Protein AF-C0XTW1-F1 (afdb_monomer)

Structure (mmCIF, N/CA/C/O backbone):
data_AF-C0XTW1-F1
#
_entry.id   AF-C0XTW1-F1
#
loop_
_atom_site.group_PDB
_atom_site.id
_atom_site.type_symbol
_atom_site.label_atom_id
_atom_site.label_alt_id
_atom_site.label_comp_id
_atom_site.label_asym_id
_atom_site.label_entity_id
_atom_site.label_seq_id
_atom_site.pdbx_PDB_ins_code
_atom_site.Cartn_x
_atom_site.Cartn_y
_atom_site.Cartn_z
_atom_site.occupancy
_atom_site.B_iso_or_equiv
_atom_site.auth_seq_id
_atom_site.auth_comp_id
_atom_site.auth_asym_id
_atom_site.auth_atom_id
_atom_site.pdbx_PDB_model_num
ATOM 1 N N . MET A 1 1 ? 3.969 61.087 -33.925 1.00 39.50 1 MET A N 1
ATOM 2 C CA . MET A 1 1 ? 4.860 59.947 -34.225 1.00 39.50 1 MET A CA 1
ATOM 3 C C . MET A 1 1 ? 5.108 59.195 -32.932 1.00 39.50 1 MET A C 1
ATOM 5 O O . MET A 1 1 ? 5.561 59.823 -31.987 1.00 39.50 1 MET A O 1
ATOM 9 N N . SER A 1 2 ? 4.788 57.895 -32.955 1.00 37.03 2 SER A N 1
ATOM 10 C CA . SER A 1 2 ? 5.039 56.852 -31.941 1.00 37.03 2 SER A CA 1
ATOM 11 C C . SER A 1 2 ? 4.269 56.930 -30.606 1.00 37.03 2 SER A C 1
ATOM 13 O O . SER A 1 2 ? 4.090 58.018 -30.072 1.00 37.03 2 SER A O 1
ATOM 15 N N . PRO A 1 3 ? 3.944 55.782 -29.978 1.00 45.00 3 PRO A N 1
ATOM 16 C CA . PRO A 1 3 ? 3.458 54.539 -30.582 1.00 45.00 3 PRO A CA 1
ATOM 17 C C . PRO A 1 3 ? 2.260 53.917 -29.828 1.00 45.00 3 PRO A C 1
ATOM 19 O O . PRO A 1 3 ? 1.837 54.351 -28.760 1.00 45.00 3 PRO A O 1
ATOM 22 N N . GLN A 1 4 ? 1.724 52.876 -30.456 1.00 43.25 4 GLN A N 1
ATOM 23 C CA . GLN A 1 4 ? 0.600 52.034 -30.071 1.00 43.25 4 GLN A CA 1
ATOM 24 C C . GLN A 1 4 ? 1.083 50.763 -29.327 1.00 43.25 4 GLN A C 1
ATOM 26 O O . GLN A 1 4 ? 2.192 50.302 -29.579 1.00 43.25 4 GLN A O 1
ATOM 31 N N . LEU A 1 5 ? 0.163 50.152 -28.563 1.00 43.25 5 LEU A N 1
ATOM 32 C CA . LEU A 1 5 ? 0.040 48.720 -28.200 1.00 43.25 5 LEU A CA 1
ATOM 33 C C . LEU A 1 5 ? 0.894 48.116 -27.058 1.00 43.25 5 LEU A C 1
ATOM 35 O O . LEU A 1 5 ? 2.049 47.751 -27.221 1.00 43.25 5 LEU A O 1
ATOM 39 N N . SER A 1 6 ? 0.190 47.891 -25.939 1.00 51.31 6 SER A N 1
ATOM 40 C CA . SER A 1 6 ? -0.142 46.579 -25.344 1.00 51.31 6 SER A CA 1
ATOM 41 C C . SER A 1 6 ? 0.970 45.550 -25.108 1.00 51.31 6 SER A C 1
ATOM 43 O O . SER A 1 6 ? 1.448 44.931 -26.049 1.00 51.31 6 SER A O 1
ATOM 45 N N . ALA A 1 7 ? 1.233 45.257 -23.829 1.00 46.78 7 ALA A N 1
ATOM 46 C CA . ALA A 1 7 ? 1.407 43.898 -23.297 1.00 46.78 7 ALA A CA 1
ATOM 47 C C . ALA A 1 7 ? 1.604 43.971 -21.772 1.00 46.78 7 ALA A C 1
ATOM 49 O O . ALA A 1 7 ? 2.715 43.871 -21.260 1.00 46.78 7 ALA A O 1
ATOM 50 N N . GLY A 1 8 ? 0.512 44.165 -21.030 1.00 45.69 8 GLY A N 1
ATOM 51 C CA . GLY A 1 8 ? 0.491 43.872 -19.600 1.00 45.69 8 GLY A CA 1
ATOM 52 C C . GLY A 1 8 ? 0.336 42.368 -19.408 1.00 45.69 8 GLY A C 1
ATOM 53 O O . GLY A 1 8 ? -0.778 41.891 -19.224 1.00 45.69 8 GLY A O 1
ATOM 54 N N . VAL A 1 9 ? 1.429 41.611 -19.516 1.00 49.22 9 VAL A N 1
ATOM 55 C CA . VAL A 1 9 ? 1.447 40.234 -19.012 1.00 49.22 9 VAL A CA 1
ATOM 56 C C . VAL A 1 9 ? 1.849 40.321 -17.549 1.00 49.22 9 VAL A C 1
ATOM 58 O O . VAL A 1 9 ? 3.019 40.508 -17.221 1.00 49.22 9 VAL A O 1
ATOM 61 N N . ASP A 1 10 ? 0.847 40.252 -16.680 1.00 49.41 10 ASP A N 1
ATOM 62 C CA . ASP A 1 10 ? 1.043 40.170 -15.241 1.00 49.41 10 ASP A CA 1
ATOM 63 C C . ASP A 1 10 ? 1.753 38.846 -14.910 1.00 49.41 10 ASP A C 1
ATOM 65 O O . ASP A 1 10 ? 1.217 37.750 -15.131 1.00 49.41 10 ASP A O 1
ATOM 69 N N . LEU A 1 11 ? 2.982 38.964 -14.399 1.00 47.16 11 LEU A N 1
ATOM 70 C CA . LEU A 1 11 ? 3.856 37.861 -13.991 1.00 47.16 11 LEU A CA 1
ATOM 71 C C . LEU A 1 11 ? 3.196 36.966 -12.918 1.00 47.16 11 LEU A C 1
ATOM 73 O O . LEU A 1 11 ? 3.634 35.835 -12.706 1.00 47.16 11 LEU A O 1
ATOM 77 N N . ALA A 1 12 ? 2.112 37.427 -12.282 1.00 50.22 12 ALA A N 1
ATOM 78 C CA . ALA A 1 12 ? 1.307 36.651 -11.342 1.00 50.22 12 ALA A CA 1
ATOM 79 C C . ALA A 1 12 ? 0.517 35.492 -11.989 1.00 50.22 12 ALA A C 1
ATOM 81 O O . ALA A 1 12 ? 0.103 34.569 -11.289 1.00 50.22 12 ALA A O 1
ATOM 82 N N . THR A 1 13 ? 0.331 35.485 -13.315 1.00 48.66 13 THR A N 1
ATOM 83 C CA . THR A 1 13 ? -0.560 34.515 -13.990 1.00 48.66 13 THR A CA 1
ATOM 84 C C . THR A 1 13 ? 0.138 33.205 -14.389 1.00 48.66 13 THR A C 1
ATOM 86 O O . THR A 1 13 ? -0.509 32.259 -14.831 1.00 48.66 13 THR A O 1
ATOM 89 N N . MET A 1 14 ? 1.462 33.099 -14.221 1.00 45.34 14 MET A N 1
ATOM 90 C CA . MET A 1 14 ? 2.247 31.955 -14.710 1.00 45.34 14 MET A CA 1
ATOM 91 C C . MET A 1 14 ? 2.846 31.097 -13.591 1.00 45.34 14 MET A C 1
ATOM 93 O O . MET A 1 14 ? 3.930 30.538 -13.722 1.00 45.34 14 MET A O 1
ATOM 97 N N . ARG A 1 15 ? 2.117 30.923 -12.489 1.00 49.44 15 ARG A N 1
ATOM 98 C CA . ARG A 1 15 ? 2.351 29.795 -11.586 1.00 49.44 15 ARG A CA 1
ATOM 99 C C . ARG A 1 15 ? 1.156 28.871 -11.728 1.00 49.44 15 ARG A C 1
ATOM 101 O O . ARG A 1 15 ? 0.148 29.063 -11.059 1.00 49.44 15 ARG A O 1
ATOM 108 N N . LYS A 1 16 ? 1.255 27.883 -12.629 1.00 53.97 16 LYS A N 1
ATOM 109 C CA . LYS A 1 16 ? 0.392 26.697 -12.566 1.00 53.97 16 LYS A CA 1
ATOM 110 C C . LYS A 1 16 ? 0.599 26.116 -11.168 1.00 53.97 16 LYS A C 1
ATOM 112 O O . LYS A 1 16 ? 1.589 25.432 -10.932 1.00 53.97 16 LYS A O 1
ATOM 117 N N . HIS A 1 17 ? -0.262 26.492 -10.226 1.00 51.41 17 HIS A N 1
ATOM 118 C CA . HIS A 1 17 ? -0.317 25.879 -8.912 1.00 51.41 17 HIS A CA 1
ATOM 119 C C . HIS A 1 17 ? -0.709 24.434 -9.181 1.00 51.41 17 HIS A C 1
ATOM 121 O O . HIS A 1 17 ? -1.865 24.139 -9.485 1.00 51.41 17 HIS A O 1
ATOM 127 N N . TYR A 1 18 ? 0.281 23.546 -9.184 1.00 52.06 18 TYR A N 1
ATOM 128 C CA . TYR A 1 18 ? -0.003 22.131 -9.100 1.00 52.06 18 TYR A CA 1
ATOM 129 C C . TYR A 1 18 ? -0.690 21.954 -7.749 1.00 52.06 18 TYR A C 1
ATOM 131 O O . TYR A 1 18 ? -0.088 22.191 -6.705 1.00 52.06 18 TYR A O 1
ATOM 139 N N . LYS A 1 19 ? -1.983 21.636 -7.783 1.00 55.53 19 LYS A N 1
ATOM 140 C CA . LYS A 1 19 ? -2.851 21.423 -6.618 1.00 55.53 19 LYS A CA 1
ATOM 141 C C . LYS A 1 19 ? -2.507 20.103 -5.897 1.00 55.53 19 LYS A C 1
ATOM 143 O O . LYS A 1 19 ? -3.400 19.398 -5.459 1.00 55.53 19 LYS A O 1
ATOM 148 N N . GLY A 1 20 ? -1.229 19.725 -5.837 1.00 53.25 20 GLY A N 1
ATOM 149 C CA . GLY A 1 20 ? -0.798 18.477 -5.197 1.00 53.25 20 GLY A CA 1
ATOM 150 C C . GLY A 1 20 ? -1.060 18.484 -3.689 1.00 53.25 20 GLY A C 1
ATOM 151 O O . GLY A 1 20 ? -1.496 17.479 -3.135 1.00 53.25 20 GLY A O 1
ATOM 152 N N . ASP A 1 21 ? -0.904 19.655 -3.067 1.00 55.09 21 ASP A N 1
ATOM 153 C CA . ASP A 1 21 ? -0.998 19.830 -1.612 1.00 55.09 21 ASP A CA 1
ATOM 154 C C . ASP A 1 21 ? -2.403 20.244 -1.136 1.00 55.09 21 ASP A C 1
ATOM 156 O O . ASP A 1 21 ? -2.624 20.443 0.056 1.00 55.09 21 ASP A O 1
ATOM 160 N N . ASP A 1 22 ? -3.365 20.407 -2.054 1.00 63.59 22 ASP A N 1
ATOM 161 C CA . ASP A 1 22 ? -4.752 20.710 -1.694 1.00 63.59 22 ASP A CA 1
ATOM 162 C C . ASP A 1 22 ? -5.430 19.416 -1.197 1.00 63.59 22 ASP A C 1
ATOM 16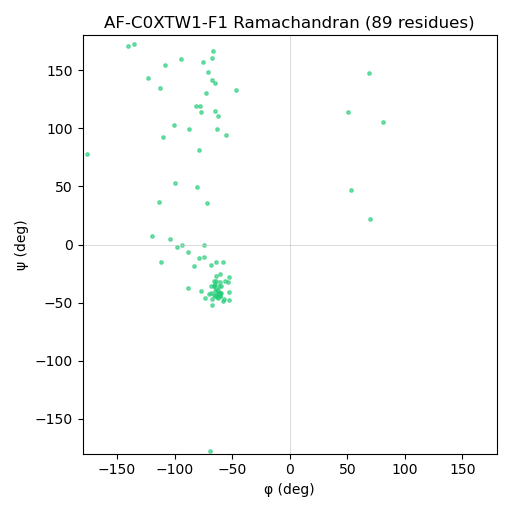4 O O . ASP A 1 22 ? -5.622 18.484 -1.987 1.00 63.59 22 ASP A O 1
ATOM 168 N N . PRO A 1 23 ? -5.821 19.326 0.091 1.00 58.34 23 PRO A N 1
ATOM 169 C CA . PRO A 1 23 ? -6.467 18.134 0.640 1.00 58.34 23 PRO A CA 1
ATOM 170 C C . PRO A 1 23 ? -7.836 17.855 0.001 1.00 58.34 23 PRO A C 1
ATOM 172 O O . PRO A 1 23 ? -8.359 16.751 0.139 1.00 58.34 23 PRO A O 1
ATOM 175 N N . HIS A 1 24 ? -8.410 18.832 -0.709 1.00 60.03 24 HIS A N 1
ATOM 176 C CA . HIS A 1 24 ? -9.660 18.717 -1.456 1.00 60.03 24 HIS A CA 1
ATOM 177 C C . HIS A 1 24 ? -9.453 18.592 -2.973 1.00 60.03 24 HIS A C 1
ATOM 179 O O . HIS A 1 24 ? -10.433 18.587 -3.723 1.00 60.03 24 HIS A O 1
ATOM 185 N N . ALA A 1 25 ? -8.210 18.507 -3.461 1.00 64.38 25 ALA A N 1
ATOM 186 C CA . ALA A 1 25 ? -7.973 18.251 -4.875 1.00 64.38 25 ALA A CA 1
ATOM 187 C C . ALA A 1 25 ? -8.422 16.836 -5.266 1.00 64.38 25 ALA A C 1
ATOM 189 O O . ALA A 1 25 ? -8.236 15.864 -4.535 1.00 64.38 25 ALA A O 1
ATOM 190 N N . ILE A 1 26 ? -9.008 16.731 -6.459 1.00 61.91 26 ILE A N 1
ATOM 191 C CA . ILE A 1 26 ? -9.375 15.452 -7.065 1.00 61.91 26 ILE A CA 1
ATOM 192 C C . ILE A 1 26 ? -8.102 14.831 -7.637 1.00 61.91 26 ILE A C 1
ATOM 194 O O . ILE A 1 26 ? -7.467 15.404 -8.524 1.00 61.91 26 ILE A O 1
ATOM 198 N N . HIS A 1 27 ? -7.735 13.656 -7.132 1.00 66.00 27 HIS A N 1
ATOM 199 C CA . HIS A 1 27 ? -6.545 12.938 -7.569 1.00 66.00 27 HIS A CA 1
ATOM 200 C C . HIS A 1 27 ? -6.939 11.823 -8.534 1.00 66.00 27 HIS A C 1
ATOM 202 O O . HIS A 1 27 ? -7.406 10.760 -8.136 1.00 66.00 27 HIS A O 1
ATOM 208 N N . GLU A 1 28 ? -6.722 12.067 -9.826 1.00 67.69 28 GLU A N 1
ATOM 209 C CA . GLU A 1 28 ? -7.077 11.169 -10.935 1.00 67.69 28 GLU A CA 1
ATOM 210 C C . GLU A 1 28 ? -6.541 9.731 -10.784 1.00 67.69 28 GLU A C 1
ATOM 212 O O . GLU A 1 28 ? -7.153 8.795 -11.298 1.00 67.69 28 GLU A O 1
ATOM 217 N N . ALA A 1 29 ? -5.415 9.548 -10.084 1.00 62.09 29 ALA A N 1
ATOM 218 C CA . ALA A 1 29 ? -4.858 8.231 -9.774 1.00 62.09 29 ALA A CA 1
ATOM 219 C C . ALA A 1 29 ? -5.716 7.467 -8.751 1.00 62.09 29 ALA A C 1
ATOM 221 O O . ALA A 1 29 ? -5.999 6.293 -8.964 1.00 62.09 29 ALA A O 1
ATOM 222 N N . ALA A 1 30 ? -6.194 8.138 -7.699 1.00 61.19 30 ALA A N 1
ATOM 223 C CA . ALA A 1 30 ? -7.071 7.544 -6.688 1.00 61.19 30 ALA A CA 1
ATOM 224 C C . ALA A 1 30 ? -8.442 7.157 -7.261 1.00 61.19 30 ALA A C 1
ATOM 226 O O . ALA A 1 30 ? -9.010 6.138 -6.889 1.00 61.19 30 ALA A O 1
ATOM 227 N N . GLN A 1 31 ? -8.928 7.905 -8.254 1.00 66.00 31 GLN A N 1
ATOM 228 C CA . GLN A 1 31 ? -10.216 7.646 -8.905 1.00 66.00 31 GLN A CA 1
ATOM 229 C C . GLN A 1 31 ? -10.209 6.445 -9.870 1.00 66.00 31 GLN A C 1
ATOM 231 O O . GLN A 1 31 ? -11.268 6.042 -10.348 1.00 66.00 31 GLN A O 1
ATOM 236 N N . ARG A 1 32 ? -9.039 5.882 -10.208 1.00 69.69 32 ARG A N 1
ATOM 237 C CA . ARG A 1 32 ? -8.907 4.803 -11.210 1.00 69.69 32 ARG A CA 1
ATOM 238 C C . ARG A 1 32 ? -8.315 3.504 -10.673 1.00 69.69 32 ARG A C 1
ATOM 240 O O . ARG A 1 32 ? -8.036 2.602 -11.460 1.00 69.69 32 ARG A O 1
ATOM 247 N N . VAL A 1 33 ? -8.111 3.398 -9.363 1.00 73.62 33 VAL A N 1
ATOM 248 C CA . VAL A 1 33 ? -7.520 2.211 -8.739 1.00 73.62 33 VAL A CA 1
ATOM 249 C C . VAL A 1 33 ? -8.542 1.489 -7.872 1.00 73.62 33 VAL A C 1
ATOM 251 O O . VAL A 1 33 ? -9.253 2.092 -7.079 1.00 73.62 33 VAL A O 1
ATOM 254 N N . GLU A 1 34 ? -8.600 0.167 -7.997 1.00 82.50 34 GLU A N 1
ATOM 255 C CA . GLU A 1 34 ? -9.492 -0.676 -7.198 1.00 82.50 34 GLU A CA 1
ATOM 256 C C . GLU A 1 34 ? -8.758 -1.343 -6.019 1.00 82.50 34 GLU A C 1
ATOM 258 O O . GLU A 1 34 ? -8.813 -2.566 -5.841 1.00 82.50 34 GLU A O 1
ATOM 263 N N . VAL A 1 35 ? -8.066 -0.544 -5.207 1.00 89.62 3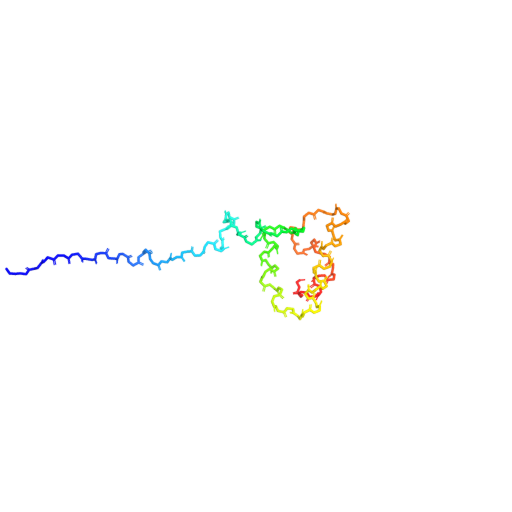5 VAL A N 1
ATOM 264 C CA . VAL A 1 35 ? -7.285 -0.991 -4.037 1.00 89.62 35 VAL A CA 1
ATOM 265 C C . VAL A 1 35 ? -7.962 -0.580 -2.721 1.00 89.62 35 VAL A C 1
ATOM 267 O O . VAL A 1 35 ? -8.700 0.402 -2.709 1.00 89.62 35 VAL A O 1
ATOM 270 N N . PRO A 1 36 ? -7.735 -1.294 -1.600 1.00 94.50 36 PRO A N 1
ATOM 271 C CA . PRO A 1 36 ? -8.325 -0.949 -0.304 1.00 94.50 36 PRO A CA 1
ATOM 272 C C . PRO A 1 36 ? -7.544 0.183 0.392 1.00 94.50 36 PRO A C 1
ATOM 274 O O . PRO A 1 36 ? -7.169 0.052 1.551 1.00 94.50 36 PRO A O 1
ATOM 277 N N . LEU A 1 37 ? -7.260 1.277 -0.317 1.00 95.19 37 LEU A N 1
ATOM 278 C CA . LEU A 1 37 ? -6.483 2.419 0.176 1.00 95.19 37 LEU A CA 1
ATOM 279 C C . LEU A 1 37 ? -7.303 3.707 0.046 1.00 95.19 37 LEU A C 1
ATOM 281 O O . LEU A 1 37 ? -8.027 3.881 -0.932 1.00 95.19 37 LEU A O 1
ATOM 285 N N . SER A 1 38 ? -7.171 4.620 1.007 1.00 93.31 38 SER A N 1
ATOM 286 C CA . SER A 1 38 ? -7.694 5.986 0.878 1.00 93.31 38 SER A CA 1
ATOM 287 C C . SER A 1 38 ? -6.929 6.778 -0.191 1.00 93.31 38 SER A C 1
ATOM 289 O O . SER A 1 38 ? -5.784 6.457 -0.502 1.00 93.31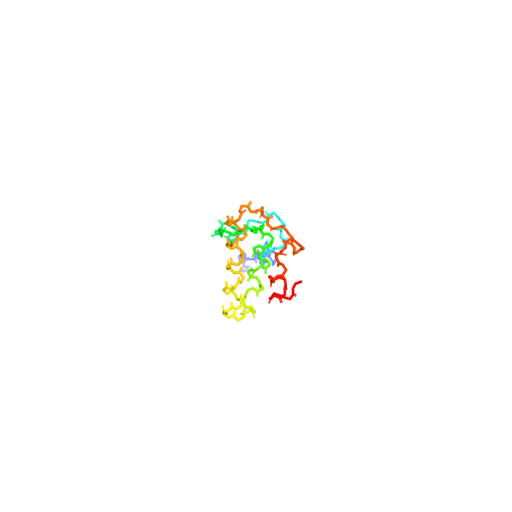 38 SER A O 1
ATOM 291 N N . ASP A 1 39 ? -7.500 7.871 -0.706 1.00 90.50 39 ASP A N 1
ATOM 292 C CA . ASP A 1 39 ? -6.834 8.757 -1.680 1.00 90.50 39 ASP A CA 1
ATOM 293 C C . ASP A 1 39 ? -5.459 9.264 -1.206 1.00 90.50 39 ASP A C 1
ATOM 295 O O . ASP A 1 39 ? -4.551 9.492 -2.008 1.00 90.50 39 ASP A O 1
ATOM 299 N N . PHE A 1 40 ? -5.288 9.452 0.106 1.00 91.12 40 PHE A N 1
ATOM 300 C CA . PHE A 1 40 ? -3.997 9.785 0.704 1.00 91.12 40 PHE A CA 1
ATOM 301 C C . PHE A 1 40 ? -3.007 8.620 0.580 1.00 91.12 40 PHE A C 1
ATOM 303 O O . PHE A 1 40 ? -1.923 8.798 0.028 1.00 91.12 40 PHE A O 1
ATOM 310 N N . MET A 1 41 ? -3.405 7.420 1.007 1.00 94.69 41 MET A N 1
ATOM 311 C CA . MET A 1 41 ? -2.552 6.232 0.940 1.00 94.69 41 MET A CA 1
ATOM 312 C C .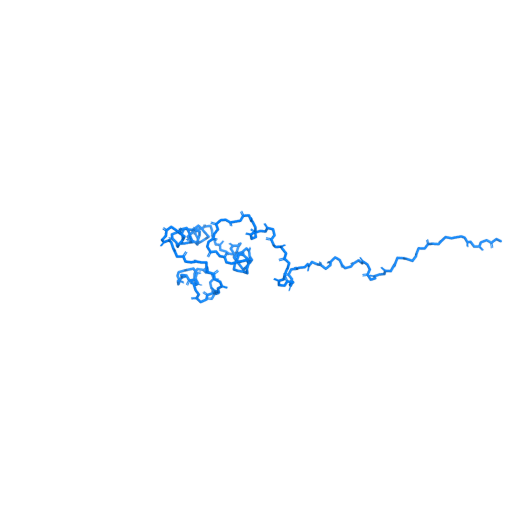 MET A 1 41 ? -2.238 5.822 -0.507 1.00 94.69 41 MET A C 1
ATOM 314 O O . MET A 1 41 ? -1.125 5.389 -0.782 1.00 94.69 41 MET A O 1
ATOM 318 N N . VAL A 1 42 ? -3.161 6.015 -1.460 1.00 93.75 42 VAL A N 1
ATOM 319 C CA . VAL A 1 42 ? -2.893 5.784 -2.892 1.00 93.75 42 VAL A CA 1
ATOM 320 C C . VAL A 1 42 ? -1.755 6.671 -3.394 1.00 93.75 42 VAL A C 1
ATOM 322 O O . VAL A 1 42 ? -0.913 6.197 -4.154 1.00 93.75 42 VAL A O 1
ATOM 325 N N . ARG A 1 43 ? -1.715 7.944 -2.988 1.00 91.00 43 ARG A N 1
ATOM 326 C CA . ARG A 1 43 ? -0.642 8.866 -3.386 1.00 91.00 43 ARG A CA 1
ATOM 327 C C . ARG A 1 43 ? 0.694 8.477 -2.776 1.00 91.00 43 ARG A C 1
ATOM 329 O O . ARG A 1 43 ? 1.654 8.351 -3.524 1.00 91.00 43 ARG A O 1
ATOM 336 N N . LEU A 1 44 ? 0.712 8.184 -1.474 1.00 93.44 44 LEU A N 1
ATOM 337 C CA . LEU A 1 44 ? 1.903 7.666 -0.799 1.00 93.44 44 LEU A CA 1
ATOM 338 C C . LEU A 1 44 ? 2.443 6.434 -1.535 1.00 93.44 44 LEU A C 1
ATOM 340 O O . LEU A 1 44 ? 3.611 6.373 -1.890 1.00 93.44 44 LEU A O 1
ATOM 344 N N . PHE A 1 45 ? 1.580 5.474 -1.870 1.00 94.88 45 PHE A N 1
ATOM 345 C CA . PHE A 1 45 ? 2.004 4.290 -2.616 1.00 94.88 45 PHE A CA 1
ATOM 346 C C . PHE A 1 45 ? 2.495 4.640 -4.024 1.00 94.88 45 PHE A C 1
ATOM 348 O O . PHE A 1 45 ? 3.475 4.069 -4.489 1.00 94.88 45 PHE A O 1
ATOM 355 N N . ALA A 1 46 ? 1.845 5.568 -4.724 1.00 92.31 46 ALA A N 1
ATOM 356 C CA . ALA A 1 46 ? 2.301 5.997 -6.043 1.00 92.31 46 ALA A CA 1
ATOM 357 C C . ALA A 1 46 ? 3.712 6.617 -6.005 1.00 92.31 46 ALA A C 1
ATOM 359 O O . ALA A 1 46 ? 4.460 6.455 -6.970 1.00 92.31 46 ALA A O 1
ATOM 360 N N . GLU A 1 47 ? 4.066 7.287 -4.907 1.00 92.94 47 GLU A N 1
ATOM 361 C CA . GLU A 1 47 ? 5.386 7.880 -4.670 1.00 92.94 47 GLU A CA 1
ATOM 362 C C . GLU A 1 47 ? 6.433 6.829 -4.270 1.00 92.94 47 GLU A C 1
ATOM 364 O O . GLU A 1 47 ? 7.544 6.862 -4.795 1.00 92.94 47 GLU A O 1
ATOM 369 N N . GLU A 1 48 ? 6.066 5.853 -3.434 1.00 94.88 48 GLU A N 1
ATOM 370 C CA . GLU A 1 48 ? 7.008 4.878 -2.863 1.00 94.88 48 GLU A CA 1
ATOM 371 C C . GLU A 1 48 ? 7.234 3.623 -3.728 1.00 94.88 48 GLU A C 1
ATOM 373 O O . GLU A 1 48 ? 8.352 3.116 -3.855 1.00 94.88 48 GLU A O 1
ATOM 378 N N . LEU A 1 49 ? 6.194 3.105 -4.395 1.00 95.00 49 LEU A N 1
ATOM 379 C CA . LEU A 1 49 ? 6.290 1.868 -5.187 1.00 95.00 49 LEU A CA 1
ATOM 380 C C . LEU A 1 49 ? 7.378 1.883 -6.287 1.00 95.00 49 LEU A C 1
ATOM 382 O O . LEU A 1 49 ? 7.906 0.804 -6.586 1.00 95.00 49 LEU A O 1
ATOM 386 N N . PRO A 1 50 ? 7.732 3.014 -6.934 1.00 94.94 50 PRO A N 1
ATOM 387 C CA . PRO A 1 50 ? 8.845 3.077 -7.883 1.00 94.94 50 PRO A CA 1
ATOM 388 C C . PRO A 1 50 ? 10.216 2.720 -7.292 1.00 94.94 50 PRO A C 1
ATOM 390 O O . PRO A 1 50 ? 11.069 2.253 -8.046 1.00 94.94 50 PRO A O 1
ATOM 393 N N . PHE A 1 51 ? 10.422 2.887 -5.982 1.00 95.75 51 PHE A N 1
ATOM 394 C CA . PHE A 1 51 ? 11.695 2.582 -5.316 1.00 95.75 51 PHE A CA 1
ATOM 395 C C . PHE A 1 51 ? 11.859 1.102 -4.955 1.00 95.75 51 PHE A C 1
ATOM 397 O O . PHE A 1 51 ? 12.982 0.633 -4.779 1.00 95.75 51 PHE A O 1
ATOM 404 N N . LEU A 1 52 ? 10.761 0.344 -4.912 1.00 97.12 52 LEU A N 1
ATOM 405 C CA . LEU A 1 52 ? 10.798 -1.105 -4.718 1.00 97.12 52 LEU A CA 1
ATOM 406 C C . LEU A 1 52 ? 11.337 -1.835 -5.955 1.00 97.12 52 LEU A C 1
ATOM 408 O O . LEU A 1 52 ? 11.067 -1.459 -7.103 1.00 97.12 52 LEU A O 1
ATOM 412 N N . ASP A 1 53 ? 12.012 -2.962 -5.736 1.00 97.06 53 ASP A N 1
ATOM 413 C CA . ASP A 1 53 ? 12.267 -3.920 -6.808 1.00 97.06 53 ASP A CA 1
ATOM 414 C C . ASP A 1 53 ? 10.955 -4.570 -7.302 1.00 97.06 53 ASP A C 1
ATOM 416 O O . ASP A 1 53 ? 9.886 -4.468 -6.689 1.00 97.06 53 ASP A O 1
ATOM 420 N N . SER A 1 54 ? 11.013 -5.247 -8.451 1.00 95.81 54 SER A N 1
ATOM 421 C CA . SER A 1 54 ? 9.827 -5.848 -9.070 1.00 95.81 54 SER A CA 1
ATOM 422 C C . SER A 1 54 ? 9.144 -6.917 -8.210 1.00 95.81 54 SER A C 1
ATOM 424 O O . SER A 1 54 ? 7.917 -7.028 -8.254 1.00 95.81 54 SER A O 1
ATOM 426 N N . ALA A 1 55 ? 9.907 -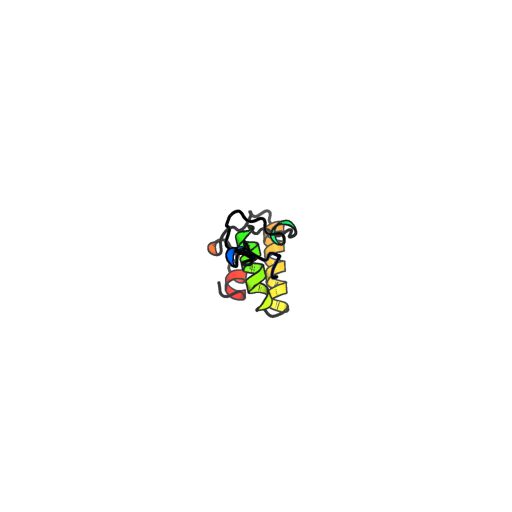7.711 -7.452 1.00 97.75 55 ALA A N 1
ATOM 427 C CA . ALA A 1 55 ? 9.357 -8.770 -6.612 1.00 97.75 55 ALA A CA 1
ATOM 428 C C . ALA A 1 55 ? 8.662 -8.172 -5.383 1.00 97.75 55 ALA A C 1
ATOM 430 O O . ALA A 1 55 ? 7.506 -8.507 -5.121 1.00 97.75 55 ALA A O 1
ATOM 431 N N . SER A 1 56 ? 9.303 -7.213 -4.711 1.00 97.81 56 SER A N 1
ATOM 432 C CA . SER A 1 56 ? 8.721 -6.495 -3.569 1.00 97.81 56 SER A CA 1
ATOM 433 C C . SER A 1 56 ? 7.441 -5.749 -3.956 1.00 97.81 56 SER A C 1
ATOM 435 O O . SER A 1 56 ? 6.414 -5.881 -3.289 1.00 97.81 56 SER A O 1
ATOM 437 N N . ARG A 1 57 ? 7.436 -5.054 -5.103 1.00 96.94 57 ARG A N 1
ATOM 438 C CA . ARG A 1 57 ? 6.230 -4.387 -5.625 1.00 96.94 57 ARG A CA 1
ATOM 439 C C . ARG A 1 57 ? 5.090 -5.372 -5.903 1.00 96.94 57 ARG A C 1
ATOM 441 O O . ARG A 1 57 ? 3.940 -5.090 -5.575 1.00 96.94 57 ARG A O 1
ATOM 448 N N . THR A 1 58 ? 5.402 -6.533 -6.485 1.00 97.19 58 THR A N 1
ATOM 449 C CA . THR A 1 58 ? 4.410 -7.600 -6.718 1.00 97.19 58 THR A CA 1
ATOM 450 C C . THR A 1 58 ? 3.818 -8.078 -5.396 1.00 97.19 58 THR A C 1
ATOM 452 O O . THR A 1 58 ? 2.597 -8.176 -5.268 1.00 97.19 58 THR A O 1
ATOM 455 N N . ARG A 1 59 ? 4.671 -8.288 -4.386 1.00 98.06 59 ARG A N 1
ATOM 456 C CA . ARG A 1 59 ? 4.238 -8.745 -3.067 1.00 98.06 59 ARG A CA 1
ATOM 457 C C . ARG A 1 59 ? 3.303 -7.747 -2.384 1.00 98.06 59 ARG A C 1
ATOM 459 O O . ARG A 1 59 ? 2.279 -8.161 -1.847 1.00 98.06 59 ARG A O 1
ATOM 466 N N . VAL A 1 60 ? 3.586 -6.446 -2.472 1.00 97.69 60 VAL A N 1
ATOM 467 C CA . VAL A 1 60 ? 2.688 -5.398 -1.958 1.00 97.69 60 VAL A CA 1
ATOM 468 C C . VAL A 1 60 ? 1.295 -5.493 -2.593 1.00 97.69 60 VAL A C 1
ATOM 470 O O . VAL A 1 60 ? 0.292 -5.486 -1.877 1.00 97.69 60 VAL A O 1
ATOM 473 N N . TYR A 1 61 ? 1.202 -5.639 -3.920 1.00 95.81 61 TYR A N 1
ATOM 474 C CA . TYR A 1 61 ? -0.096 -5.782 -4.590 1.00 95.81 61 TYR A CA 1
ATOM 475 C C . TYR A 1 61 ? -0.845 -7.051 -4.180 1.00 95.81 61 TYR A C 1
ATOM 477 O O . TYR A 1 61 ? -2.067 -7.008 -4.017 1.00 95.81 61 TYR A O 1
ATOM 485 N N . ASP A 1 62 ? -0.136 -8.164 -3.989 1.00 97.44 62 ASP A N 1
ATOM 486 C CA . ASP A 1 62 ? -0.738 -9.411 -3.523 1.00 97.44 62 ASP A CA 1
ATOM 487 C C . ASP A 1 62 ? -1.348 -9.246 -2.129 1.00 97.44 62 ASP A C 1
ATOM 489 O O . ASP A 1 62 ? -2.513 -9.593 -1.932 1.00 97.44 62 ASP A O 1
ATOM 493 N N . ILE A 1 63 ? -0.621 -8.626 -1.196 1.00 98.00 63 ILE A N 1
ATOM 494 C CA . ILE A 1 63 ? -1.112 -8.372 0.165 1.00 98.00 63 ILE A CA 1
ATOM 495 C C . ILE A 1 63 ? -2.338 -7.447 0.143 1.00 98.00 63 ILE A C 1
ATOM 497 O O . ILE A 1 63 ? -3.328 -7.711 0.827 1.00 98.00 63 ILE A O 1
ATOM 501 N N . LEU A 1 64 ? -2.322 -6.377 -0.661 1.00 96.62 64 LEU A N 1
ATOM 502 C CA . LEU A 1 64 ? -3.482 -5.486 -0.804 1.00 96.62 64 LEU A CA 1
ATOM 503 C C . LEU A 1 64 ? -4.697 -6.219 -1.391 1.00 96.62 64 LEU A C 1
ATOM 505 O O . LEU A 1 64 ? -5.832 -6.006 -0.952 1.00 96.62 64 LEU A O 1
ATOM 509 N N . ARG A 1 65 ? -4.476 -7.112 -2.361 1.00 95.56 65 ARG A N 1
ATOM 510 C CA . ARG A 1 65 ? -5.534 -7.948 -2.936 1.00 95.56 65 ARG A CA 1
ATOM 511 C C . ARG A 1 65 ? -6.099 -8.918 -1.900 1.00 95.56 65 ARG A C 1
ATOM 513 O O . ARG A 1 65 ? -7.317 -9.046 -1.812 1.00 95.56 65 ARG A O 1
ATOM 520 N N . GLU A 1 66 ? -5.249 -9.565 -1.108 1.00 96.56 66 GLU A N 1
ATOM 521 C CA . GLU A 1 66 ? -5.650 -10.453 -0.009 1.00 96.56 66 GLU A CA 1
ATOM 522 C C . GLU A 1 66 ? -6.452 -9.701 1.062 1.00 96.56 66 GLU A C 1
ATOM 524 O O . GLU A 1 66 ? -7.494 -10.183 1.504 1.00 96.56 66 GLU A O 1
ATOM 529 N N . HIS A 1 67 ? -6.026 -8.487 1.427 1.00 95.94 67 HIS A N 1
ATOM 530 C CA . HIS A 1 67 ? -6.735 -7.618 2.367 1.00 95.94 67 HIS A CA 1
ATOM 531 C C . HIS A 1 67 ? -8.167 -7.324 1.890 1.00 95.94 67 HIS A C 1
ATOM 533 O O . HIS A 1 67 ? -9.126 -7.520 2.641 1.00 95.94 67 HIS A O 1
ATOM 539 N N . LYS A 1 68 ? -8.316 -6.933 0.615 1.00 93.44 68 LYS A N 1
ATOM 540 C CA . LYS A 1 68 ? -9.619 -6.695 -0.027 1.00 93.44 68 LYS A CA 1
ATOM 541 C C . LYS A 1 68 ? -10.457 -7.974 -0.103 1.00 93.44 68 LYS A C 1
ATOM 543 O O . LYS A 1 68 ? -11.638 -7.951 0.231 1.00 93.44 68 LYS A O 1
ATOM 548 N N . ALA A 1 69 ? -9.860 -9.095 -0.512 1.00 93.69 69 ALA A N 1
ATOM 549 C CA . ALA A 1 69 ? -10.546 -10.384 -0.629 1.00 93.69 69 ALA A CA 1
ATOM 550 C C . ALA A 1 69 ? -11.041 -10.915 0.726 1.00 93.69 69 ALA A C 1
ATOM 552 O O . ALA A 1 69 ? -12.088 -11.553 0.793 1.00 93.69 69 ALA A O 1
ATOM 553 N N . ALA A 1 70 ? -10.330 -10.602 1.811 1.00 96.06 70 ALA A N 1
ATOM 554 C CA . ALA A 1 70 ? -10.744 -10.906 3.177 1.00 96.06 70 ALA A CA 1
ATOM 555 C C . ALA A 1 70 ? -11.883 -10.001 3.695 1.00 96.06 70 ALA A C 1
ATOM 557 O O . ALA A 1 70 ? -12.297 -10.156 4.843 1.00 96.06 70 ALA A O 1
ATOM 558 N N . GLY A 1 71 ? -12.378 -9.050 2.891 1.00 94.81 71 GLY A N 1
ATOM 559 C CA . GLY A 1 71 ? -13.455 -8.134 3.275 1.00 94.81 71 GLY A CA 1
ATOM 560 C C . GLY A 1 71 ? -13.048 -7.114 4.339 1.00 94.81 71 GLY A C 1
ATOM 561 O O . GLY A 1 71 ? -13.907 -6.601 5.056 1.00 94.81 71 GLY A O 1
ATOM 562 N N . ARG A 1 72 ? -11.746 -6.844 4.482 1.00 93.75 72 ARG A N 1
ATOM 563 C CA . ARG A 1 72 ? -11.246 -5.818 5.402 1.00 93.75 72 ARG A CA 1
ATOM 564 C C . ARG A 1 72 ? -11.489 -4.418 4.819 1.00 93.75 72 ARG A C 1
ATOM 566 O O . ARG A 1 72 ? -11.684 -4.260 3.614 1.00 93.75 72 ARG A O 1
ATOM 573 N N . GLY A 1 73 ? -11.539 -3.424 5.704 1.00 94.25 73 GLY A N 1
ATOM 574 C CA . GLY A 1 73 ? -11.883 -2.044 5.364 1.00 94.25 73 GLY A CA 1
ATOM 575 C C . GLY A 1 73 ? -10.825 -1.314 4.532 1.00 94.25 73 GLY A C 1
ATOM 576 O O . GLY A 1 73 ? -9.797 -1.867 4.154 1.00 94.25 73 GLY A O 1
ATOM 577 N N . VAL A 1 74 ? -11.102 -0.043 4.252 1.00 95.75 74 VAL A N 1
ATOM 578 C CA . VAL A 1 74 ? -10.155 0.860 3.588 1.00 95.75 74 VAL A CA 1
ATOM 579 C C . VAL A 1 74 ? -9.040 1.228 4.564 1.00 95.75 74 VAL A C 1
ATOM 581 O O . VAL A 1 74 ? -9.331 1.660 5.675 1.00 95.75 74 VAL A O 1
ATOM 584 N N . ILE A 1 75 ? -7.789 1.100 4.128 1.00 97.06 75 ILE A N 1
ATOM 585 C CA . ILE A 1 75 ? -6.607 1.527 4.877 1.00 97.06 75 ILE A CA 1
ATOM 586 C C . ILE A 1 75 ? -6.415 3.029 4.668 1.00 97.06 75 ILE A C 1
ATOM 588 O O . ILE A 1 75 ? -6.246 3.505 3.540 1.00 97.06 75 ILE A O 1
ATOM 592 N N . SER A 1 76 ? -6.476 3.777 5.762 1.00 96.31 76 SER A N 1
ATOM 593 C CA . SER A 1 76 ? -6.496 5.238 5.772 1.00 96.31 76 SER A CA 1
ATOM 594 C C . SER A 1 76 ? -5.232 5.876 6.349 1.00 96.31 76 SER A C 1
ATOM 596 O O . SER A 1 76 ? -5.001 7.060 6.094 1.00 96.31 76 SER A O 1
ATOM 598 N N . SER A 1 77 ? -4.397 5.097 7.041 1.00 96.50 77 SER A N 1
ATOM 599 C CA . SER A 1 77 ? -3.115 5.523 7.605 1.00 96.50 77 SER A CA 1
ATOM 600 C C . SER A 1 77 ? -2.034 4.444 7.456 1.00 96.50 77 SER A C 1
ATOM 602 O O . SER A 1 77 ? -2.316 3.306 7.072 1.00 96.50 77 SER A O 1
ATOM 604 N N . GLN A 1 78 ? -0.781 4.793 7.756 1.00 96.38 78 GLN A N 1
ATOM 605 C CA . GLN A 1 78 ? 0.330 3.841 7.690 1.00 96.38 78 GLN A CA 1
ATOM 606 C C . GLN A 1 78 ? 0.219 2.764 8.779 1.00 96.38 78 GLN A C 1
ATOM 608 O O . GLN A 1 78 ? 0.514 1.604 8.519 1.00 96.38 78 GLN A O 1
ATOM 613 N N . GLU A 1 79 ? -0.274 3.095 9.975 1.00 96.69 79 GLU A N 1
ATOM 614 C CA . GLU A 1 79 ? -0.410 2.162 11.105 1.00 96.69 79 GLU A CA 1
ATOM 615 C C . GLU A 1 79 ? -1.398 1.021 10.823 1.00 96.69 79 GLU A C 1
ATOM 617 O O . GLU A 1 79 ? -1.273 -0.072 11.379 1.00 96.69 79 GLU A O 1
ATOM 622 N N . GLU A 1 80 ? -2.371 1.265 9.945 1.00 97.44 80 GLU A N 1
ATOM 623 C CA . GLU A 1 80 ? -3.362 0.281 9.503 1.00 97.44 80 GLU A CA 1
ATOM 624 C C . GLU A 1 80 ? -2.809 -0.695 8.448 1.00 97.44 80 GLU A C 1
ATOM 626 O O . GLU A 1 80 ? -3.445 -1.714 8.149 1.00 97.44 80 GLU A O 1
ATOM 631 N N . LEU A 1 81 ? -1.624 -0.425 7.885 1.00 97.50 81 LEU A N 1
ATOM 632 C CA . LEU A 1 81 ? -1.005 -1.298 6.895 1.00 97.50 81 LEU A CA 1
ATOM 633 C C . LEU A 1 81 ? -0.637 -2.660 7.506 1.00 97.50 81 LEU A C 1
ATOM 635 O O . LEU A 1 81 ? -0.070 -2.732 8.608 1.00 97.50 81 LEU A O 1
ATOM 639 N N . PRO A 1 82 ? -0.863 -3.761 6.760 1.00 97.12 82 PRO A N 1
ATOM 640 C CA . PRO A 1 82 ? -0.248 -5.046 7.062 1.00 97.12 82 PRO A CA 1
ATOM 641 C C . PRO A 1 82 ? 1.252 -4.881 7.330 1.00 97.12 82 PRO A C 1
ATOM 643 O O . PRO A 1 82 ? 1.940 -4.203 6.569 1.00 97.12 82 PRO A O 1
ATOM 646 N N . ALA A 1 83 ? 1.752 -5.497 8.406 1.00 97.50 83 ALA A N 1
ATOM 647 C CA . ALA A 1 83 ? 3.130 -5.307 8.870 1.00 97.50 83 ALA A CA 1
ATOM 648 C C . ALA A 1 83 ? 4.171 -5.545 7.766 1.00 97.50 83 ALA A C 1
ATOM 650 O O . ALA A 1 83 ? 5.077 -4.739 7.600 1.00 97.50 83 ALA A O 1
ATOM 651 N N . GLU A 1 84 ? 3.963 -6.578 6.950 1.00 97.94 84 GLU A N 1
ATOM 652 C CA . GLU A 1 84 ? 4.839 -6.907 5.822 1.00 97.94 84 GLU A CA 1
ATOM 653 C C . GLU A 1 84 ? 4.945 -5.763 4.796 1.00 97.94 84 GLU A C 1
ATOM 655 O O . GLU A 1 84 ? 6.017 -5.528 4.256 1.00 97.94 84 GLU A O 1
ATOM 660 N N . ILE A 1 85 ? 3.872 -4.999 4.547 1.00 97.81 85 ILE A N 1
ATOM 661 C CA . ILE A 1 85 ? 3.945 -3.841 3.640 1.00 97.81 85 ILE A CA 1
ATOM 662 C C . ILE A 1 85 ? 4.809 -2.731 4.247 1.00 97.81 85 ILE A C 1
ATOM 664 O O . ILE A 1 85 ? 5.609 -2.142 3.527 1.00 97.81 85 ILE A O 1
ATOM 668 N N . ARG A 1 86 ? 4.672 -2.462 5.553 1.00 97.06 86 ARG A N 1
ATOM 669 C CA . ARG A 1 86 ? 5.492 -1.449 6.242 1.00 97.06 86 ARG A CA 1
ATOM 670 C C . ARG A 1 86 ? 6.973 -1.806 6.193 1.00 97.06 86 ARG A C 1
ATOM 672 O O . ARG A 1 86 ? 7.792 -0.952 5.895 1.00 97.06 86 ARG A O 1
ATOM 679 N N . GLU A 1 87 ? 7.298 -3.081 6.394 1.00 97.19 87 GLU A N 1
ATOM 680 C CA . GLU A 1 87 ? 8.671 -3.587 6.297 1.00 97.19 87 GLU A CA 1
ATOM 681 C C . GLU A 1 87 ? 9.228 -3.505 4.868 1.00 97.19 87 GLU A C 1
ATOM 683 O O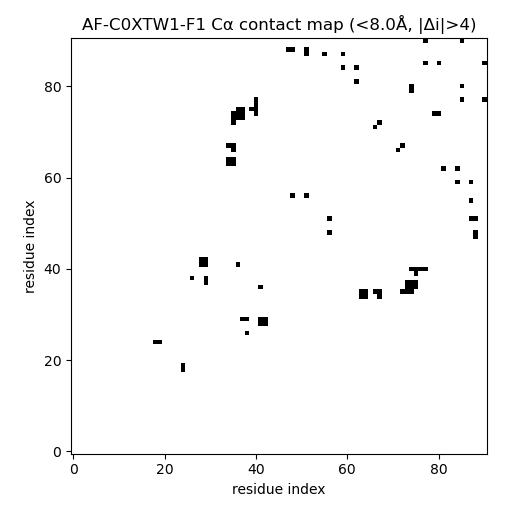 . GLU A 1 87 ? 10.368 -3.093 4.681 1.00 97.19 87 GLU A O 1
ATOM 688 N N . LEU A 1 88 ? 8.435 -3.870 3.853 1.00 97.50 88 LEU A N 1
ATOM 689 C CA . LEU A 1 88 ? 8.861 -3.796 2.450 1.00 97.50 8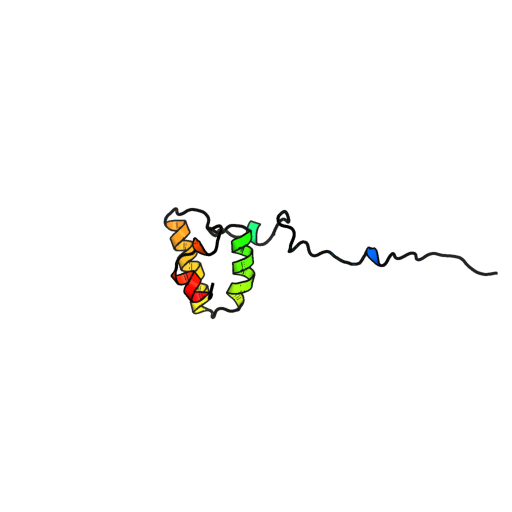8 LEU A CA 1
ATOM 690 C C . LEU A 1 88 ? 9.091 -2.355 1.984 1.00 97.50 88 LEU A C 1
ATOM 692 O O . LEU A 1 88 ? 9.969 -2.126 1.158 1.00 97.50 88 LEU A O 1
ATOM 696 N N . MET A 1 89 ? 8.279 -1.414 2.471 1.00 95.31 89 MET A N 1
ATOM 697 C CA . MET A 1 89 ? 8.278 -0.012 2.041 1.00 95.31 89 MET A CA 1
ATOM 698 C C . MET A 1 89 ? 9.067 0.927 2.967 1.00 95.31 89 MET A C 1
ATOM 700 O O . MET A 1 89 ? 9.149 2.107 2.652 1.00 95.31 89 MET A O 1
ATOM 704 N N . ASP A 1 90 ? 9.639 0.420 4.066 1.00 94.38 90 ASP A N 1
ATOM 705 C CA . ASP A 1 90 ? 10.365 1.197 5.089 1.00 94.38 90 ASP A CA 1
ATOM 706 C C . ASP A 1 90 ? 9.548 2.388 5.645 1.00 94.38 90 ASP A C 1
ATOM 708 O O . ASP A 1 90 ? 10.028 3.520 5.719 1.00 94.38 90 ASP A O 1
ATOM 712 N N . LEU A 1 91 ? 8.278 2.117 5.996 1.00 88.94 91 LEU A N 1
ATOM 713 C CA . LEU A 1 91 ? 7.289 3.084 6.512 1.00 88.94 91 LEU A CA 1
ATOM 714 C C . LEU A 1 91 ? 7.105 3.003 8.035 1.00 88.94 91 LEU A C 1
ATOM 716 O O . LEU A 1 91 ? 6.909 1.875 8.556 1.00 88.94 91 LEU A O 1
#

Organism: Corynebacterium lipophiloflavum (strain ATCC 700352 / DSM 44291 / CCUG 37336 / JCM 10383 / DMMZ 1944) (NCBI:txid525263)

Foldseek 3Di:
DDDDDDDPPPPVPPDPPPCPVPPPDDDPQQVPDPFLEDPVVSVVCVVQLVVADPVLSVVQVVQRVVCVVVVHHRDYDPVSDDPSNCVSRVD

Nearest PDB structures (foldseek):
  9fbw-assembly1_U  TM=4.503E-01  e=2.217E+00  Saccharomyces cerevisiae S288C
  8oor-assembly1_E  TM=4.879E-01  e=3.077E+00  Thermochaetoides thermophila
  6igm-assembly1_C  TM=4.794E-01  e=5.551E+00  Homo sapiens

Secondary structure (DSSP, 8-state):
----------GGG-----GGG-TT---TTGGG--SSB-HHHHHHHHHHGGGS-HHHHHHHHHHHHHHHHTT---B-SSTTS-HHHHHHHT-

pLDDT: mean 80.32, std 20.6, range [37.03, 98.06]

Mean pred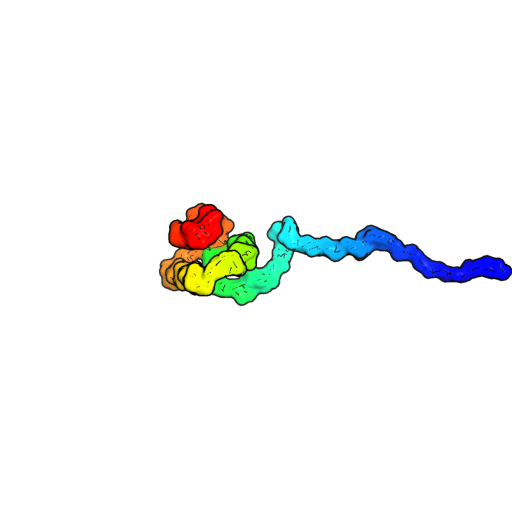icted aligned error: 11.83 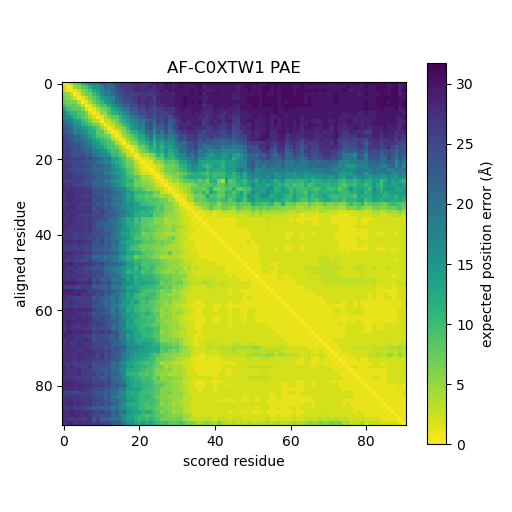Å

Sequence (91 aa):
MSPQLSAGVDLATMRKHYKGDDPHAIHEAAQRVEVPLSDFMVRLFAEELPFLDSASRTRVYDILREHKAAGRGVISSQEELPAEIRELMDL

Radius of gyration: 21.27 Å; Cα contacts (8 Å, |Δi|>4): 50; chains: 1; bounding box: 26×71×45 Å

Solvent-accessible surface area (backbone atoms only — not comparable to full-atom values): 5936 Å² total; per-residue (Å²): 135,88,88,85,84,90,80,89,73,62,81,82,74,76,64,83,74,74,59,80,84,42,92,81,52,87,52,73,69,49,78,74,55,99,62,49,48,31,65,66,44,42,48,53,45,68,68,49,51,76,78,44,56,74,66,59,43,50,51,46,54,51,52,47,50,51,43,45,73,69,70,52,74,69,32,73,53,76,88,66,48,59,66,68,51,31,66,75,66,76,104